Protein AF-Q64AR7-F1 (afdb_monomer)

Solvent-accessible surface area (backbone atoms only — not comparable to full-atom values): 5327 Å² total; per-residue (Å²): 141,78,90,87,80,87,72,69,83,64,55,61,50,52,51,61,67,69,51,92,60,101,73,86,87,89,88,74,64,86,89,70,36,63,59,77,61,40,52,43,53,44,55,42,40,41,39,76,72,66,63,40,58,70,91,81,60,87,86,87,59,93,47,71,67,57,40,53,53,50,52,53,53,42,48,62,70,68,74,107

Radius of gyration: 14.77 Å; Cα contacts (8 Å, |Δi|>4): 37; chains: 1; bounding box: 29×38×41 Å

pLDDT: mean 86.87, std 17.2, range [35.69, 98.19]

InterPro domains:
  IPR014016 UvrD-like helicase, AT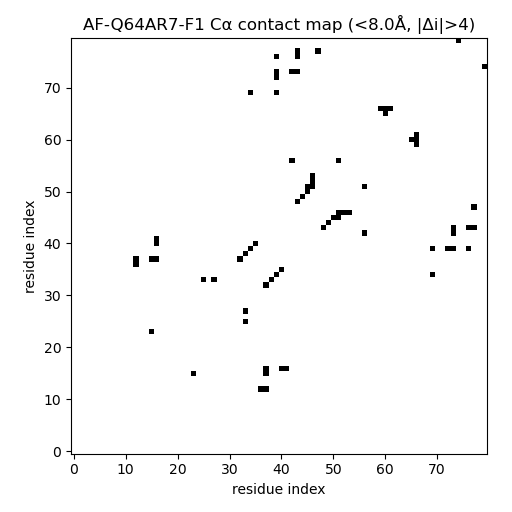P-binding domain [PF00580] (11-77)
  IPR027417 P-loop containing nucleoside triphosphate hydrolase [G3DSA:3.40.50.300] (14-77)
  IPR027417 P-loop containing nucleoside triphosphate hydrolase [SSF52540] (19-77)

Organism: Uncultured archaeon GZfos26G2 (NCBI:txid3386331)

Foldseek 3Di:
DDDDDDPPLPPPLVCLLPDPDPDDDDDDDPPSCCLNSHVLVNLLCCCPVVVDDNVVDDDDDDDPVVVVVSVVSNCVSHVD

Mean predicted aligned error: 6.85 Å

Nearest PDB structures (foldseek):
  1qhh-assembly1_A  TM=9.133E-01  e=2.457E-02  Geobacillus stearothermophilus

Secondary structure (DSSP, 8-state):
-----SSGGGHHHHHHHH---S-------TTS-IIIIIIHHHHHHHHHTS---GGG-----SSHHHHHHHHHHHHHHH--

Sequence (80 aa):
MKNVNNQQNNNDYNKILLANAEKICVIAGAGSGKTTKVLIPKAKQLIEVDEIEPNKILLLSFSRLSAIDLQRKIKKSVFV

Structure (mmCIF, N/CA/C/O backbone):
data_AF-Q64AR7-F1
#
_entry.id   AF-Q64AR7-F1
#
loop_
_atom_site.group_PDB
_atom_site.id
_atom_site.type_symbol
_atom_site.label_atom_id
_atom_site.label_alt_id
_atom_site.label_comp_id
_atom_site.label_asym_id
_atom_site.label_entity_id
_atom_site.label_seq_id
_atom_site.pdbx_PDB_ins_code
_atom_site.Cartn_x
_atom_site.Cartn_y
_atom_site.Cartn_z
_atom_site.occupancy
_atom_site.B_iso_or_equiv
_atom_site.auth_seq_id
_atom_site.auth_comp_id
_atom_site.auth_asym_id
_atom_site.auth_atom_id
_atom_site.pdbx_PDB_model_num
ATOM 1 N N . MET A 1 1 ? -5.853 31.012 -28.631 1.00 38.78 1 MET A N 1
ATOM 2 C CA . MET A 1 1 ? -5.109 29.788 -28.257 1.00 38.78 1 MET A CA 1
ATOM 3 C C . MET A 1 1 ? -4.959 29.766 -26.739 1.00 38.78 1 MET A C 1
ATOM 5 O O . MET A 1 1 ? -4.313 30.655 -26.205 1.00 38.78 1 MET A O 1
ATOM 9 N N . LYS A 1 2 ? -5.632 28.849 -26.031 1.00 35.69 2 LYS A N 1
ATOM 10 C CA . LYS A 1 2 ? -5.490 28.668 -24.573 1.00 35.69 2 LYS A CA 1
ATOM 11 C C . LYS A 1 2 ? -4.711 27.371 -24.342 1.00 35.69 2 LYS A C 1
ATOM 13 O O . LYS A 1 2 ? -5.076 26.354 -24.918 1.00 35.69 2 LYS A O 1
ATOM 18 N N . ASN A 1 3 ? -3.636 27.425 -23.556 1.00 39.47 3 ASN A N 1
ATOM 19 C CA . ASN A 1 3 ? -2.799 26.271 -23.214 1.00 39.47 3 ASN A CA 1
ATOM 20 C C . ASN A 1 3 ? -3.582 25.289 -22.325 1.00 39.47 3 ASN A C 1
ATOM 22 O O . ASN A 1 3 ? -3.744 25.507 -21.126 1.00 39.47 3 ASN A O 1
ATOM 26 N N . VAL A 1 4 ? -4.070 24.211 -22.937 1.00 50.75 4 VAL A N 1
ATOM 27 C CA . VAL A 1 4 ? -4.777 23.091 -22.303 1.00 50.75 4 VAL A CA 1
ATOM 28 C C . VAL A 1 4 ? -3.750 22.024 -21.931 1.00 50.75 4 VAL A C 1
ATOM 30 O O . VAL A 1 4 ? -3.590 21.104 -22.710 1.00 50.75 4 VAL A O 1
ATOM 33 N N . ASN A 1 5 ? -3.003 22.136 -20.822 1.00 45.44 5 ASN A N 1
ATOM 34 C CA . ASN A 1 5 ? -2.066 21.052 -20.442 1.00 45.44 5 ASN A CA 1
ATOM 35 C C . ASN A 1 5 ? -1.727 20.887 -18.943 1.00 45.44 5 ASN A C 1
ATOM 37 O O . ASN A 1 5 ? -0.807 20.146 -18.625 1.00 45.44 5 ASN A O 1
ATOM 41 N N . ASN A 1 6 ? -2.475 21.476 -17.997 1.00 42.50 6 ASN A N 1
ATOM 42 C CA . ASN A 1 6 ? -2.154 21.333 -16.558 1.00 42.50 6 ASN A CA 1
ATOM 43 C C . ASN A 1 6 ? -3.216 20.629 -15.685 1.00 42.50 6 ASN A C 1
ATOM 45 O O . ASN A 1 6 ? -3.071 20.617 -14.468 1.00 42.50 6 ASN A O 1
ATOM 49 N N . GLN A 1 7 ? -4.257 20.006 -16.256 1.00 46.78 7 GLN A N 1
ATOM 50 C CA . GLN A 1 7 ? -5.299 19.312 -15.466 1.00 46.78 7 GLN A CA 1
ATOM 51 C C . GLN A 1 7 ? -5.370 17.783 -15.646 1.00 46.78 7 GLN A C 1
ATOM 53 O O . GLN A 1 7 ? -6.132 17.127 -14.943 1.00 46.78 7 GLN A O 1
ATOM 58 N N . GLN A 1 8 ? -4.567 17.176 -16.527 1.00 45.16 8 GLN A N 1
ATOM 59 C CA . GLN A 1 8 ? -4.682 15.736 -16.818 1.00 45.16 8 GLN A CA 1
ATOM 60 C C . GLN A 1 8 ? -4.101 14.812 -15.725 1.00 45.16 8 GLN A C 1
ATOM 62 O O . GLN A 1 8 ? -4.604 13.709 -15.536 1.00 45.16 8 GLN A O 1
ATOM 67 N N . ASN A 1 9 ? -3.123 15.261 -14.929 1.00 47.53 9 ASN A N 1
ATOM 68 C CA . ASN A 1 9 ? -2.345 14.368 -14.050 1.00 47.53 9 ASN A CA 1
ATOM 69 C C . ASN A 1 9 ? -3.046 13.905 -12.756 1.00 47.53 9 ASN A C 1
ATOM 71 O O . ASN A 1 9 ? -2.558 12.982 -12.107 1.00 47.53 9 ASN A O 1
ATOM 75 N N . ASN A 1 10 ? -4.168 14.514 -12.355 1.00 53.16 10 ASN A N 1
ATOM 76 C CA . ASN A 1 10 ? -4.893 14.111 -11.138 1.00 53.16 10 ASN A CA 1
ATOM 77 C C . ASN A 1 10 ? -5.987 13.067 -11.401 1.00 53.16 10 ASN A C 1
ATOM 79 O O . ASN A 1 10 ? -6.440 12.404 -10.468 1.00 53.16 10 ASN A O 1
ATOM 83 N N . ASN A 1 11 ? -6.410 12.897 -12.654 1.00 65.25 11 ASN A N 1
ATOM 84 C CA . ASN A 1 11 ? -7.592 12.095 -12.955 1.00 65.25 11 ASN A CA 1
ATOM 85 C C . ASN A 1 11 ? -7.300 10.591 -12.952 1.00 65.25 11 ASN A C 1
ATOM 87 O O . ASN A 1 11 ? -8.178 9.811 -12.597 1.00 65.25 11 ASN A O 1
ATOM 91 N N . ASP A 1 12 ? -6.084 10.168 -13.292 1.00 83.06 12 ASP A N 1
ATOM 92 C CA . ASP A 1 12 ? -5.807 8.741 -13.481 1.00 83.06 12 ASP A CA 1
ATOM 93 C C . ASP A 1 12 ? -5.597 7.986 -12.163 1.00 83.06 12 ASP A C 1
ATOM 95 O O . ASP A 1 12 ? -6.094 6.873 -12.017 1.00 83.06 12 ASP A O 1
ATOM 99 N N . TYR A 1 13 ? -4.975 8.602 -11.150 1.00 89.25 13 TYR A N 1
ATOM 100 C CA . TYR A 1 13 ? -4.849 7.980 -9.824 1.00 89.25 13 TYR A CA 1
ATOM 101 C C . TYR A 1 13 ? -6.206 7.831 -9.129 1.00 89.25 13 TYR A C 1
ATOM 103 O O . TYR A 1 13 ? -6.498 6.776 -8.572 1.00 89.25 13 TYR A O 1
ATOM 111 N N . ASN A 1 14 ? -7.063 8.853 -9.213 1.00 89.06 14 ASN A N 1
ATOM 112 C CA . ASN A 1 14 ? -8.405 8.808 -8.630 1.00 89.06 14 ASN A CA 1
ATOM 113 C C . ASN A 1 14 ? -9.270 7.725 -9.282 1.00 89.06 14 ASN A C 1
ATOM 115 O O . ASN A 1 14 ? -9.959 6.999 -8.571 1.00 89.06 14 ASN A O 1
ATOM 119 N N . LYS A 1 15 ? -9.179 7.549 -10.608 1.00 90.62 15 LYS A N 1
ATOM 120 C CA . LYS A 1 15 ? -9.839 6.428 -11.297 1.00 90.62 15 LYS A CA 1
ATOM 121 C C . LYS A 1 15 ? -9.399 5.078 -10.735 1.00 90.62 15 LYS A C 1
ATOM 123 O O . LYS A 1 15 ? -10.243 4.213 -10.554 1.00 90.62 15 LYS A O 1
ATOM 128 N N . ILE A 1 16 ? -8.108 4.900 -10.439 1.00 91.69 16 ILE A N 1
ATOM 129 C CA . ILE A 1 16 ? -7.589 3.648 -9.866 1.00 91.69 16 ILE A CA 1
ATOM 130 C C . ILE A 1 16 ? -8.127 3.424 -8.444 1.00 91.69 16 ILE A C 1
ATOM 132 O O . ILE A 1 16 ? -8.510 2.308 -8.107 1.00 91.69 16 ILE A O 1
ATOM 136 N N . LEU A 1 17 ? -8.169 4.464 -7.607 1.00 91.81 17 LEU A N 1
ATOM 137 C CA . LEU A 1 17 ? -8.638 4.346 -6.219 1.00 91.81 17 LEU A CA 1
ATOM 138 C C . LEU A 1 17 ? -10.142 4.047 -6.134 1.00 91.81 17 LEU A C 1
ATOM 140 O O . LEU A 1 17 ? -10.555 3.212 -5.325 1.00 91.81 17 LEU A O 1
ATOM 144 N N . LEU A 1 18 ? -10.928 4.673 -7.016 1.00 90.38 18 LEU A N 1
ATOM 145 C CA . LEU A 1 18 ? -12.381 4.513 -7.125 1.00 90.38 18 LEU A CA 1
ATOM 146 C C . LEU A 1 18 ? -12.807 3.302 -7.970 1.00 90.38 18 LEU A C 1
ATOM 148 O O . LEU A 1 18 ? -14.000 3.019 -8.065 1.00 90.38 18 LEU A O 1
ATOM 152 N N . ALA A 1 19 ? -11.868 2.600 -8.608 1.00 91.19 19 ALA A N 1
ATOM 153 C CA . ALA A 1 19 ? -12.192 1.450 -9.439 1.00 91.19 19 ALA A CA 1
ATOM 154 C C . ALA A 1 19 ? -12.816 0.335 -8.591 1.00 91.19 19 ALA A C 1
ATOM 156 O O . ALA A 1 19 ? -12.186 -0.201 -7.678 1.00 91.19 19 ALA A O 1
ATOM 157 N N . ASN A 1 20 ? -14.046 -0.043 -8.939 1.00 87.75 20 ASN A N 1
ATOM 158 C CA . ASN A 1 20 ? -14.739 -1.186 -8.359 1.00 87.75 20 ASN A CA 1
ATOM 159 C C . ASN A 1 20 ? -14.429 -2.449 -9.176 1.00 87.75 20 ASN A C 1
ATOM 161 O O . ASN A 1 20 ? -15.243 -2.905 -9.978 1.00 87.75 20 ASN A O 1
ATOM 165 N N . ALA A 1 21 ? -13.207 -2.960 -9.035 1.00 90.56 21 ALA A N 1
ATOM 166 C CA . ALA A 1 21 ? -12.758 -4.186 -9.683 1.00 90.56 21 ALA A CA 1
ATOM 167 C C . ALA A 1 21 ? -12.113 -5.116 -8.654 1.00 90.56 21 ALA A C 1
ATOM 169 O O . ALA A 1 21 ? -11.346 -4.667 -7.805 1.00 90.56 21 ALA A O 1
ATOM 170 N N . GLU A 1 22 ? -12.372 -6.421 -8.772 1.00 90.81 22 GLU A N 1
ATOM 171 C CA . GLU A 1 22 ? -11.780 -7.441 -7.892 1.00 90.81 22 GLU A CA 1
ATOM 172 C C . GLU A 1 22 ? -10.243 -7.469 -7.999 1.00 90.81 22 GLU A C 1
ATOM 174 O O . GLU A 1 22 ? -9.538 -7.734 -7.028 1.00 90.81 22 GLU A O 1
ATOM 179 N N . LYS A 1 23 ? -9.709 -7.179 -9.193 1.00 94.38 23 LYS A N 1
ATOM 180 C CA . LYS A 1 23 ? -8.274 -7.183 -9.489 1.00 94.38 23 LYS A CA 1
ATOM 181 C C . LYS A 1 23 ? -7.908 -5.929 -10.277 1.00 94.38 23 LYS A C 1
ATOM 183 O O . LYS A 1 23 ? -8.542 -5.615 -11.282 1.00 94.38 23 LYS A O 1
ATOM 188 N N . ILE A 1 24 ? -6.852 -5.239 -9.848 1.00 94.00 24 ILE A N 1
ATOM 189 C CA . ILE A 1 24 ? -6.351 -4.018 -10.490 1.00 94.00 24 ILE A CA 1
ATOM 190 C C . ILE A 1 24 ? -4.862 -4.196 -10.797 1.00 94.00 24 ILE A C 1
ATOM 192 O O . ILE A 1 24 ? -4.067 -4.470 -9.901 1.00 94.00 24 ILE A O 1
ATOM 196 N N . CYS A 1 25 ? -4.478 -4.001 -12.060 1.00 94.94 25 CYS A N 1
ATOM 197 C CA . CYS A 1 25 ? -3.083 -3.962 -12.496 1.00 94.94 25 CYS A CA 1
ATOM 198 C C . CYS A 1 25 ? -2.725 -2.541 -12.944 1.00 94.94 25 CYS A C 1
ATOM 200 O O . CYS A 1 25 ? -3.376 -1.984 -13.826 1.00 94.94 25 CYS A O 1
ATOM 202 N N . VAL A 1 26 ? -1.692 -1.949 -12.339 1.00 93.25 26 VAL A N 1
ATOM 203 C CA . VAL A 1 26 ? -1.260 -0.576 -12.636 1.00 93.25 26 VAL A CA 1
ATOM 204 C C . VAL A 1 26 ? 0.079 -0.602 -13.362 1.00 93.25 26 VAL A C 1
ATOM 206 O O . VAL A 1 26 ? 1.118 -0.881 -12.762 1.00 93.25 26 VAL A O 1
ATOM 209 N N . ILE A 1 27 ? 0.056 -0.259 -14.650 1.00 93.94 27 ILE A N 1
ATOM 210 C CA . ILE A 1 27 ? 1.243 -0.177 -15.507 1.00 93.94 27 ILE A CA 1
ATOM 211 C C . ILE A 1 27 ? 1.580 1.297 -15.725 1.00 93.94 27 ILE A C 1
ATOM 213 O O . ILE A 1 27 ? 0.786 2.053 -16.273 1.00 93.94 27 ILE A O 1
ATOM 217 N N . ALA A 1 28 ? 2.763 1.713 -15.274 1.00 92.75 28 ALA A N 1
ATOM 218 C CA . ALA A 1 28 ? 3.225 3.091 -15.404 1.00 92.75 28 ALA A CA 1
ATOM 219 C C . ALA A 1 28 ? 4.757 3.164 -15.375 1.00 92.75 28 ALA A C 1
ATOM 221 O O . ALA A 1 28 ? 5.413 2.328 -14.740 1.00 92.75 28 ALA A O 1
ATOM 222 N N . GLY A 1 29 ? 5.323 4.206 -15.992 1.00 94.19 29 GLY A N 1
ATOM 223 C CA . GLY A 1 29 ? 6.772 4.426 -16.081 1.00 94.19 29 GLY A CA 1
ATOM 224 C C . GLY A 1 29 ? 7.483 4.524 -14.724 1.00 94.19 29 GLY A C 1
ATOM 225 O O . GLY A 1 29 ? 6.852 4.626 -13.664 1.00 94.19 29 GLY A O 1
ATOM 226 N N . ALA A 1 30 ? 8.816 4.478 -14.720 1.00 93.62 30 ALA A N 1
ATOM 227 C CA . ALA A 1 30 ? 9.599 4.729 -13.508 1.00 93.62 30 ALA A CA 1
ATOM 228 C C . ALA A 1 30 ? 9.288 6.130 -12.941 1.00 93.62 30 ALA A C 1
ATOM 230 O O . ALA A 1 30 ? 8.968 7.049 -13.686 1.00 93.62 30 ALA A O 1
ATOM 231 N N . GLY A 1 31 ? 9.300 6.290 -11.615 1.00 91.31 31 GLY A N 1
ATOM 232 C CA . GLY A 1 31 ? 9.030 7.588 -10.975 1.00 91.31 31 GLY A CA 1
ATOM 233 C C . GLY A 1 31 ? 7.576 8.090 -11.023 1.00 91.31 31 GLY A C 1
ATOM 234 O O . GLY A 1 31 ? 7.262 9.061 -10.347 1.00 91.31 31 GLY A O 1
ATOM 235 N N . SER A 1 32 ? 6.655 7.400 -11.704 1.00 93.19 32 SER A N 1
ATOM 236 C CA . SER A 1 32 ? 5.221 7.760 -11.813 1.00 93.19 32 SER A CA 1
ATOM 237 C C . SER A 1 32 ? 4.413 7.718 -10.505 1.00 93.19 32 SER A C 1
ATOM 239 O O . SER A 1 32 ? 3.197 7.845 -10.517 1.00 93.19 32 SER A O 1
ATOM 241 N N . GLY A 1 33 ? 5.043 7.485 -9.354 1.00 92.31 33 GLY A N 1
ATOM 242 C CA . GLY A 1 33 ? 4.339 7.510 -8.073 1.00 92.31 33 GLY A CA 1
ATOM 243 C C . GLY A 1 33 ? 3.456 6.292 -7.780 1.00 92.31 33 GLY A C 1
ATOM 244 O O . GLY A 1 33 ? 2.642 6.376 -6.873 1.00 92.31 33 GLY A O 1
ATOM 245 N N . LYS A 1 34 ? 3.631 5.141 -8.450 1.00 94.56 34 LYS A N 1
ATOM 246 C CA . LYS A 1 34 ? 2.887 3.888 -8.156 1.00 94.56 34 LYS A CA 1
ATOM 247 C C . LYS A 1 34 ? 2.740 3.607 -6.653 1.00 94.56 34 LYS A C 1
ATOM 249 O O . LYS A 1 34 ? 1.647 3.369 -6.154 1.00 94.56 34 LYS A O 1
ATOM 254 N N . THR A 1 35 ? 3.833 3.696 -5.901 1.00 95.44 35 THR A N 1
ATOM 255 C CA . THR A 1 35 ? 3.801 3.452 -4.454 1.00 95.44 35 THR A CA 1
ATOM 256 C C . THR A 1 35 ? 3.125 4.592 -3.685 1.00 95.44 35 THR A C 1
ATOM 258 O O . THR A 1 35 ? 2.279 4.340 -2.836 1.00 95.44 35 THR A O 1
ATOM 261 N N . THR A 1 36 ? 3.488 5.847 -3.965 1.00 94.50 36 THR A N 1
ATOM 262 C CA . THR A 1 36 ? 3.100 7.023 -3.159 1.00 94.50 36 THR A CA 1
ATOM 263 C C . THR A 1 36 ? 1.739 7.614 -3.512 1.00 94.50 36 THR A C 1
ATOM 265 O O . THR A 1 36 ? 1.109 8.220 -2.653 1.00 94.50 36 THR A O 1
ATOM 268 N N . LYS A 1 37 ? 1.292 7.458 -4.757 1.00 94.31 37 LYS A N 1
ATOM 269 C CA . LYS A 1 37 ? 0.041 8.004 -5.298 1.00 94.31 37 LYS A CA 1
ATOM 270 C C . LYS A 1 37 ? -1.042 6.946 -5.503 1.00 94.31 37 LYS A C 1
ATOM 272 O O . LYS A 1 37 ? -2.196 7.326 -5.637 1.00 94.31 37 LYS A O 1
ATOM 277 N N . VAL A 1 38 ? -0.694 5.654 -5.500 1.00 94.69 38 VAL A N 1
ATOM 278 C CA . VAL A 1 38 ? -1.674 4.561 -5.648 1.00 94.69 38 VAL A CA 1
ATOM 279 C C . VAL A 1 38 ? -1.654 3.609 -4.460 1.00 94.69 38 VAL A C 1
ATOM 281 O O . VAL A 1 38 ? -2.638 3.540 -3.734 1.00 94.69 38 VAL A O 1
ATOM 284 N N . LEU A 1 39 ? -0.547 2.896 -4.226 1.00 95.44 39 LEU A N 1
ATOM 285 C CA . LEU A 1 39 ? -0.524 1.799 -3.249 1.00 95.44 39 LEU A CA 1
ATOM 286 C C . LEU A 1 39 ? -0.796 2.276 -1.812 1.00 95.44 39 LEU A C 1
ATOM 288 O O . LEU A 1 39 ? -1.610 1.683 -1.112 1.00 95.44 39 LEU A O 1
ATOM 292 N N . ILE A 1 40 ? -0.143 3.363 -1.386 1.00 95.88 40 ILE A N 1
ATOM 293 C CA . ILE A 1 40 ? -0.331 3.937 -0.045 1.00 95.88 40 ILE A CA 1
ATOM 294 C C . ILE A 1 40 ? -1.750 4.496 0.141 1.00 95.88 40 ILE A C 1
ATOM 296 O O . ILE A 1 40 ? -2.400 4.092 1.105 1.00 95.88 40 ILE A O 1
ATOM 300 N N . PRO A 1 41 ? -2.276 5.350 -0.761 1.00 95.06 41 PRO A N 1
ATOM 301 C CA . PRO A 1 41 ? -3.662 5.802 -0.669 1.00 95.06 41 PRO A CA 1
ATOM 302 C C . PRO A 1 41 ? -4.684 4.664 -0.695 1.00 95.06 41 PRO A C 1
ATOM 304 O O . PRO A 1 41 ? -5.651 4.727 0.054 1.00 95.06 41 PRO A O 1
ATOM 307 N N . LYS A 1 42 ? -4.463 3.601 -1.484 1.00 94.75 42 LYS A N 1
ATOM 308 C CA . LYS A 1 42 ? -5.385 2.458 -1.518 1.00 94.75 42 LYS A CA 1
ATOM 309 C C . LYS A 1 42 ? -5.398 1.699 -0.195 1.00 94.75 42 LYS A C 1
ATOM 311 O O . LYS A 1 42 ? -6.467 1.390 0.307 1.00 94.75 42 LYS A O 1
ATOM 316 N N . ALA A 1 43 ? -4.233 1.448 0.398 1.00 95.62 43 ALA A N 1
ATOM 317 C CA . ALA A 1 43 ? -4.155 0.833 1.721 1.00 95.62 43 ALA A CA 1
ATOM 318 C C . ALA A 1 43 ? -4.797 1.713 2.810 1.00 95.62 43 ALA A C 1
ATOM 320 O O . ALA A 1 43 ? -5.507 1.192 3.662 1.00 95.62 43 ALA A O 1
ATOM 321 N N . LYS A 1 44 ? -4.603 3.040 2.758 1.00 95.44 44 LYS A N 1
ATOM 322 C CA . LYS A 1 44 ? -5.284 3.988 3.656 1.00 95.44 44 LYS A CA 1
ATOM 323 C C . LYS A 1 44 ? -6.806 3.939 3.478 1.00 95.44 44 LYS A C 1
ATOM 325 O O . LYS A 1 44 ? -7.508 3.853 4.472 1.00 95.44 44 LYS A O 1
ATOM 330 N N . GLN A 1 45 ? -7.302 3.933 2.238 1.00 94.31 45 GLN A N 1
ATOM 331 C CA . GLN A 1 45 ? -8.731 3.811 1.931 1.00 94.31 45 GLN A CA 1
ATOM 332 C C . GLN A 1 45 ? -9.322 2.514 2.497 1.00 94.31 45 GLN A C 1
ATOM 334 O O . GLN A 1 45 ? -10.336 2.575 3.181 1.00 94.31 45 GLN A O 1
ATOM 339 N N . LEU A 1 46 ? -8.656 1.372 2.283 1.00 94.69 46 LEU A N 1
ATOM 340 C CA . LEU A 1 46 ? -9.117 0.083 2.809 1.00 94.69 46 LEU A CA 1
ATOM 341 C C . LEU A 1 46 ? -9.258 0.104 4.339 1.00 94.69 46 LEU A C 1
ATOM 343 O O . LEU A 1 46 ? -10.182 -0.493 4.870 1.00 94.69 46 LEU A O 1
ATOM 347 N N . ILE A 1 47 ? -8.358 0.796 5.043 1.00 95.44 47 ILE A N 1
ATOM 348 C CA . ILE 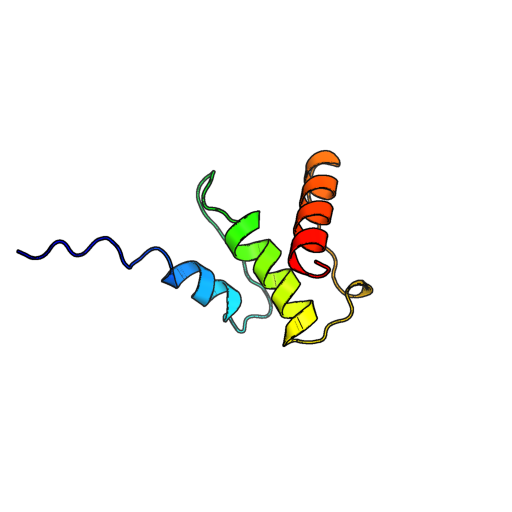A 1 47 ? -8.365 0.856 6.512 1.00 95.44 47 ILE A CA 1
ATOM 3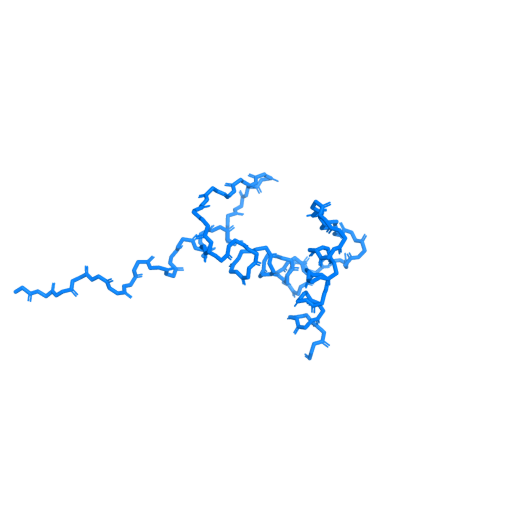49 C C . ILE A 1 47 ? -9.366 1.891 7.040 1.00 95.44 47 ILE A C 1
ATOM 351 O O . ILE A 1 47 ? -10.121 1.595 7.956 1.00 95.44 47 ILE A O 1
ATOM 355 N N . GLU A 1 48 ? -9.342 3.114 6.509 1.00 94.81 48 GLU A N 1
ATOM 356 C CA . GLU A 1 48 ? -10.071 4.255 7.085 1.00 94.81 48 GLU A CA 1
ATOM 357 C C . GLU A 1 48 ? -11.477 4.438 6.514 1.00 94.81 48 GLU A C 1
ATOM 359 O O . GLU A 1 48 ? -12.339 4.978 7.198 1.00 94.81 48 GLU A O 1
ATOM 364 N N . VAL A 1 49 ? -11.696 4.051 5.255 1.00 93.56 49 VAL A N 1
ATOM 365 C CA . VAL A 1 49 ? -12.978 4.241 4.557 1.00 93.56 49 VAL A CA 1
ATOM 366 C C . VAL A 1 49 ? -13.745 2.931 4.497 1.00 93.56 49 VAL A C 1
ATOM 368 O O . VAL A 1 49 ? -14.931 2.904 4.801 1.00 93.56 49 VAL A O 1
ATOM 371 N N . ASP A 1 50 ? -13.059 1.849 4.129 1.00 94.12 50 ASP A N 1
ATOM 372 C CA . ASP A 1 50 ? -13.675 0.526 4.005 1.00 94.12 50 ASP A CA 1
ATOM 373 C C . ASP A 1 50 ? -13.640 -0.260 5.339 1.00 94.12 50 ASP A C 1
ATOM 375 O O . ASP A 1 50 ? -14.100 -1.399 5.391 1.00 94.12 50 ASP A O 1
ATOM 379 N N . GLU A 1 51 ? -13.090 0.341 6.407 1.00 96.12 51 GLU A N 1
ATOM 380 C CA . GLU A 1 51 ? -13.008 -0.192 7.782 1.00 96.12 51 GLU A CA 1
ATOM 381 C C . GLU A 1 51 ? -12.405 -1.608 7.882 1.00 96.12 51 GLU A C 1
ATOM 383 O O . GLU A 1 51 ? -12.708 -2.395 8.784 1.00 96.12 51 GLU A O 1
ATOM 388 N N . ILE A 1 52 ? -11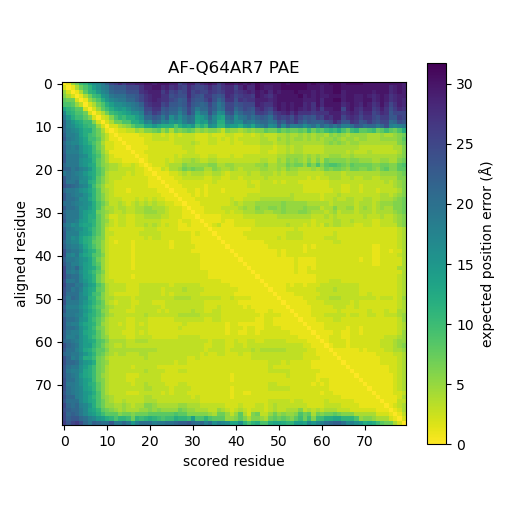.508 -1.958 6.956 1.00 96.75 52 ILE A N 1
ATOM 389 C CA . ILE A 1 52 ? -10.829 -3.251 6.953 1.00 96.75 52 ILE A CA 1
ATOM 390 C C . ILE A 1 52 ? -9.702 -3.229 7.982 1.00 96.75 52 ILE A C 1
ATOM 392 O O . ILE A 1 52 ? -8.766 -2.430 7.911 1.00 96.75 52 ILE A O 1
ATOM 396 N N . GLU A 1 53 ? -9.752 -4.180 8.914 1.00 96.44 53 GLU A N 1
ATOM 397 C CA . GLU A 1 53 ? -8.708 -4.348 9.921 1.00 96.44 53 GLU A CA 1
ATOM 398 C C . GLU A 1 53 ? -7.325 -4.535 9.257 1.00 96.44 53 GLU A C 1
ATOM 400 O O . GLU A 1 53 ? -7.172 -5.385 8.372 1.00 96.44 53 GLU A O 1
ATOM 405 N N . PRO A 1 54 ? -6.276 -3.805 9.689 1.00 95.00 54 PRO A N 1
ATOM 406 C CA . PRO A 1 54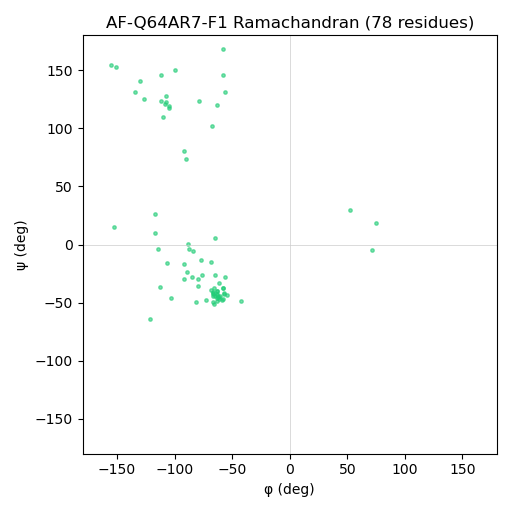 ? -4.964 -3.862 9.041 1.00 95.00 54 PRO A CA 1
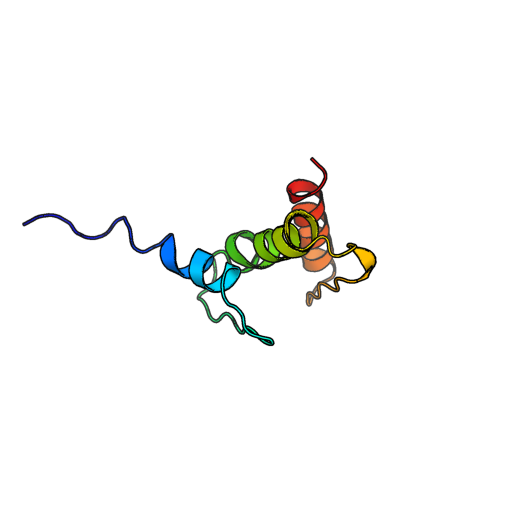ATOM 407 C C . PRO A 1 54 ? -4.340 -5.264 8.957 1.00 95.00 54 PRO A C 1
ATOM 409 O O . P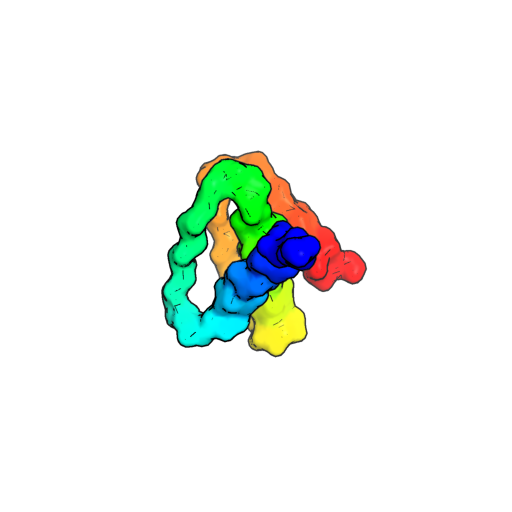RO A 1 54 ? -3.573 -5.543 8.040 1.00 95.00 54 PRO A O 1
ATOM 412 N N . ASN A 1 55 ? -4.665 -6.160 9.892 1.00 96.19 55 ASN A N 1
ATOM 413 C CA . ASN A 1 55 ? -4.201 -7.554 9.906 1.00 96.19 55 ASN A CA 1
ATOM 414 C C . ASN A 1 55 ? -4.795 -8.417 8.772 1.00 96.19 55 ASN A C 1
ATOM 416 O O . ASN A 1 55 ? -4.255 -9.485 8.490 1.00 96.19 55 ASN A O 1
ATOM 420 N N . LYS A 1 56 ? -5.863 -7.961 8.106 1.00 97.81 56 LYS A N 1
ATOM 421 C CA . LYS A 1 56 ? -6.460 -8.597 6.920 1.00 97.81 56 LYS A CA 1
ATOM 422 C C . LYS A 1 56 ? -5.818 -8.130 5.608 1.00 97.81 56 LYS A C 1
ATOM 424 O O . LYS A 1 56 ? -6.161 -8.649 4.548 1.00 97.81 56 LYS A O 1
ATOM 429 N N . ILE A 1 57 ? -4.887 -7.172 5.655 1.00 96.06 57 ILE A N 1
ATOM 430 C CA . ILE A 1 57 ? -4.254 -6.574 4.474 1.00 96.06 57 ILE A CA 1
ATOM 431 C C . ILE A 1 57 ? -2.800 -7.045 4.365 1.00 96.06 57 ILE A C 1
ATOM 433 O O . ILE A 1 57 ? -1.973 -6.777 5.235 1.00 96.06 57 ILE A O 1
ATOM 437 N N . LEU A 1 58 ? -2.460 -7.695 3.248 1.00 96.75 58 LEU A N 1
ATOM 438 C CA . LEU A 1 58 ? -1.094 -8.118 2.939 1.00 96.75 58 LEU A CA 1
ATOM 439 C C . LEU A 1 58 ? -0.471 -7.217 1.864 1.00 96.75 58 LEU A C 1
ATOM 441 O O . LEU A 1 58 ? -0.932 -7.176 0.725 1.00 96.75 58 LEU A O 1
ATOM 445 N N . LEU A 1 59 ? 0.622 -6.536 2.213 1.00 95.62 59 LEU A N 1
ATOM 446 C CA . LEU A 1 59 ? 1.439 -5.762 1.276 1.00 95.62 59 LEU A CA 1
ATOM 447 C C . LEU A 1 59 ? 2.766 -6.481 1.026 1.00 95.62 59 LEU A C 1
ATOM 449 O O . LEU A 1 59 ? 3.533 -6.719 1.958 1.00 95.62 59 LEU A O 1
ATOM 453 N N . LEU A 1 60 ? 3.055 -6.789 -0.239 1.00 96.31 60 LEU A N 1
ATOM 454 C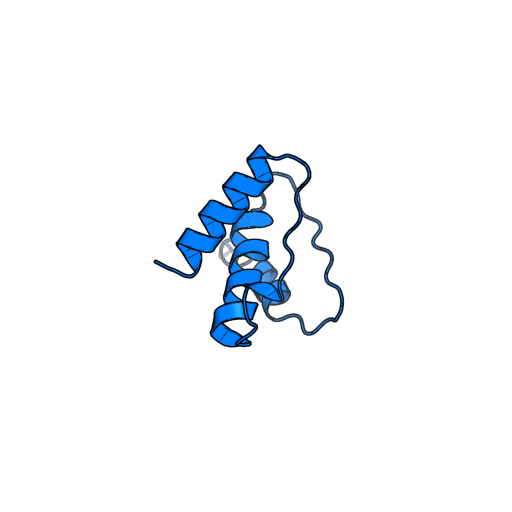 CA . LEU A 1 60 ? 4.271 -7.491 -0.652 1.00 96.31 60 LEU A CA 1
ATOM 455 C C . LEU A 1 60 ? 5.203 -6.574 -1.446 1.00 96.31 60 LEU A C 1
ATOM 457 O O . LEU A 1 60 ? 4.774 -5.706 -2.203 1.00 96.31 60 LEU A O 1
ATOM 461 N N . SER A 1 61 ? 6.503 -6.791 -1.275 1.00 95.94 61 SER A N 1
ATOM 462 C CA . SER A 1 61 ? 7.561 -6.114 -2.018 1.00 95.94 61 SER A CA 1
ATOM 463 C C . SER A 1 61 ? 8.773 -7.038 -2.130 1.00 95.94 61 SER A C 1
ATOM 465 O O . SER A 1 61 ? 8.990 -7.878 -1.263 1.00 95.94 61 SER A O 1
ATOM 467 N N . PHE A 1 62 ? 9.577 -6.867 -3.181 1.00 96.81 62 PHE A N 1
ATOM 468 C CA . PHE A 1 62 ? 10.689 -7.769 -3.490 1.00 96.81 62 PHE A CA 1
ATOM 469 C C . PHE A 1 62 ? 11.821 -7.733 -2.452 1.00 96.81 62 PHE A C 1
ATOM 471 O O . PHE A 1 62 ? 12.260 -8.773 -1.974 1.00 96.81 62 PHE A O 1
ATOM 478 N N . SER A 1 63 ? 12.305 -6.540 -2.089 1.00 97.56 63 SER A N 1
ATOM 479 C CA . SER A 1 63 ? 13.426 -6.404 -1.150 1.00 97.56 63 SER A CA 1
ATOM 480 C C . SER A 1 63 ? 12.964 -6.082 0.271 1.00 97.56 63 SER A C 1
ATOM 482 O O . SER A 1 63 ? 11.975 -5.368 0.473 1.00 97.56 63 SER A O 1
ATOM 484 N N . ARG A 1 64 ? 13.750 -6.524 1.264 1.00 97.75 64 ARG A N 1
ATOM 485 C CA . ARG A 1 64 ? 13.562 -6.165 2.680 1.00 97.75 64 ARG A CA 1
ATOM 486 C C . ARG A 1 64 ? 13.537 -4.649 2.885 1.00 97.75 64 ARG A C 1
ATOM 488 O O . ARG A 1 64 ? 12.688 -4.150 3.615 1.00 97.75 64 ARG A O 1
ATOM 495 N N . LEU A 1 65 ? 14.438 -3.915 2.229 1.00 98.19 65 LEU A N 1
ATOM 496 C CA . LEU A 1 65 ? 14.508 -2.454 2.341 1.00 98.19 65 LEU A CA 1
ATOM 497 C C . LEU A 1 65 ? 13.237 -1.785 1.809 1.00 98.19 65 LEU A C 1
ATOM 499 O O . LEU A 1 65 ? 12.686 -0.903 2.462 1.00 98.19 65 LEU A O 1
ATOM 503 N N . SER A 1 66 ? 12.728 -2.243 0.665 1.00 96.19 66 SER A N 1
ATOM 504 C CA . SER A 1 66 ? 11.484 -1.732 0.084 1.00 96.19 66 SER A CA 1
ATOM 505 C C . SER A 1 66 ? 10.266 -2.060 0.954 1.00 96.19 66 SER A C 1
ATOM 507 O O . SER A 1 66 ? 9.382 -1.219 1.095 1.00 96.19 66 SER A O 1
ATOM 509 N N . ALA A 1 67 ? 10.230 -3.240 1.582 1.00 97.19 67 ALA A N 1
ATOM 510 C CA . ALA A 1 67 ? 9.171 -3.608 2.522 1.00 97.19 67 ALA A CA 1
ATOM 511 C C . ALA A 1 67 ? 9.184 -2.725 3.785 1.00 97.19 67 ALA A C 1
ATOM 513 O O . ALA A 1 67 ? 8.136 -2.230 4.197 1.00 97.19 67 ALA A O 1
ATOM 514 N N . ILE A 1 68 ? 10.365 -2.465 4.361 1.00 97.31 68 ILE A N 1
ATOM 515 C CA . ILE A 1 68 ? 10.527 -1.561 5.513 1.00 97.31 68 ILE A CA 1
ATOM 516 C C . ILE A 1 68 ? 10.099 -0.133 5.147 1.00 97.31 68 ILE A C 1
ATOM 518 O O . ILE A 1 68 ? 9.366 0.510 5.901 1.00 97.31 68 ILE A O 1
ATOM 522 N N . ASP A 1 69 ? 10.514 0.367 3.980 1.00 96.62 69 ASP A N 1
ATOM 523 C CA . ASP A 1 69 ? 10.122 1.698 3.512 1.00 96.62 69 ASP A CA 1
ATOM 524 C C . ASP A 1 69 ? 8.606 1.808 3.282 1.00 96.62 69 ASP A C 1
ATOM 526 O O . ASP A 1 69 ? 7.990 2.791 3.704 1.00 96.62 69 ASP A O 1
ATOM 530 N N . LEU A 1 70 ? 7.986 0.784 2.684 1.00 96.06 70 LEU A N 1
ATOM 531 C CA . LEU A 1 70 ? 6.537 0.725 2.497 1.00 96.06 70 LEU A CA 1
ATOM 532 C C . LEU A 1 70 ? 5.802 0.724 3.843 1.00 96.06 70 LEU A C 1
ATOM 534 O O . LEU A 1 70 ? 4.895 1.533 4.037 1.00 96.06 70 LEU A O 1
ATOM 538 N N . GLN A 1 71 ? 6.235 -0.108 4.797 1.00 95.06 71 GLN A N 1
ATOM 539 C CA . GLN A 1 71 ? 5.659 -0.156 6.142 1.00 95.06 71 GLN A CA 1
ATOM 540 C C . GLN A 1 71 ? 5.735 1.211 6.833 1.00 95.06 71 GLN A C 1
ATOM 542 O O . GLN A 1 71 ? 4.744 1.683 7.390 1.00 95.06 71 GLN A O 1
ATOM 547 N N . ARG A 1 72 ? 6.896 1.875 6.777 1.00 95.94 72 ARG A N 1
ATOM 548 C CA . ARG A 1 72 ? 7.097 3.207 7.362 1.00 95.94 72 ARG A CA 1
ATOM 549 C C . ARG A 1 72 ? 6.158 4.245 6.745 1.00 95.94 72 ARG A C 1
ATOM 551 O O . ARG A 1 72 ? 5.571 5.040 7.474 1.00 95.94 72 ARG A O 1
ATOM 558 N N . LYS A 1 73 ? 6.006 4.245 5.417 1.00 95.75 73 LYS A N 1
ATOM 559 C CA 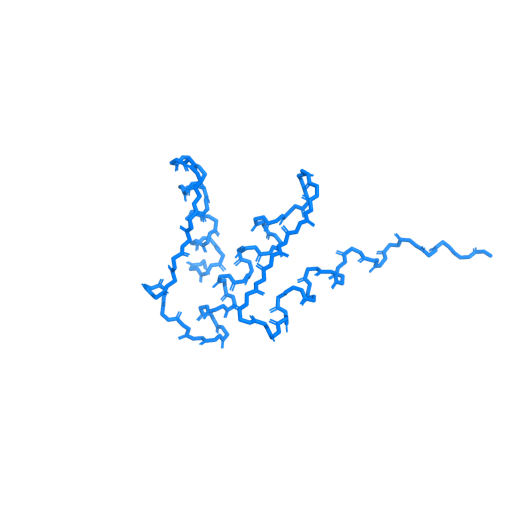. LYS A 1 73 ? 5.131 5.189 4.705 1.00 95.75 73 LYS A CA 1
ATOM 560 C C . LYS A 1 73 ? 3.651 4.964 5.017 1.00 95.75 73 LYS A C 1
ATOM 562 O O . LYS A 1 73 ? 2.945 5.944 5.223 1.00 95.75 73 LYS A O 1
ATOM 567 N N . ILE A 1 74 ? 3.202 3.710 5.098 1.00 94.31 74 ILE A N 1
ATOM 568 C CA . ILE A 1 74 ? 1.828 3.374 5.501 1.00 94.31 74 ILE A CA 1
ATOM 569 C C . ILE A 1 74 ? 1.566 3.822 6.932 1.00 94.31 74 ILE A C 1
ATOM 571 O O . ILE A 1 74 ? 0.595 4.532 7.172 1.00 94.31 74 ILE A O 1
ATOM 575 N N . LYS A 1 75 ? 2.467 3.494 7.868 1.00 92.94 75 LYS A N 1
ATOM 576 C CA . LYS A 1 75 ? 2.313 3.915 9.264 1.00 92.94 75 LYS A CA 1
ATOM 577 C C . LYS A 1 75 ? 2.205 5.432 9.390 1.00 92.94 75 LYS A C 1
ATOM 579 O O . LYS A 1 75 ? 1.326 5.919 10.086 1.00 92.94 75 LYS A O 1
ATOM 584 N N . LYS A 1 76 ? 3.037 6.165 8.641 1.00 94.69 76 LYS A N 1
ATOM 585 C CA . LYS A 1 76 ? 2.980 7.631 8.567 1.00 94.69 76 LYS A CA 1
ATOM 586 C C . LYS A 1 76 ? 1.682 8.160 7.928 1.00 94.69 76 LYS A C 1
ATOM 588 O O . LYS A 1 76 ? 1.304 9.298 8.154 1.00 94.69 76 LYS A O 1
ATOM 593 N N . SER A 1 77 ? 1.032 7.382 7.069 1.00 91.12 77 SER A N 1
ATOM 594 C CA . SER A 1 77 ? -0.165 7.823 6.350 1.00 91.12 77 SER A CA 1
ATOM 595 C C . SER A 1 77 ? -1.472 7.549 7.101 1.00 91.12 77 SER A C 1
ATOM 597 O O . SER A 1 77 ? -2.465 8.200 6.778 1.00 91.12 77 SER A O 1
ATOM 599 N N . VAL A 1 78 ? -1.476 6.575 8.019 1.00 85.81 78 VAL A N 1
ATOM 600 C CA . VAL A 1 78 ? -2.678 6.054 8.702 1.00 85.81 78 VAL A CA 1
ATOM 601 C C . VAL A 1 78 ? -2.691 6.378 10.201 1.00 85.81 78 VAL A C 1
ATOM 603 O O . VAL A 1 78 ? -3.745 6.655 10.750 1.00 85.81 78 VAL A O 1
ATOM 606 N N . PHE A 1 79 ? -1.537 6.356 10.877 1.00 76.69 79 PHE A N 1
ATOM 607 C CA . PHE A 1 79 ? -1.454 6.451 12.346 1.00 76.69 79 PHE A CA 1
ATOM 608 C C . PHE A 1 79 ? -0.714 7.706 12.837 1.00 76.69 79 PHE A C 1
ATOM 610 O O . PHE A 1 79 ? -0.077 7.663 13.890 1.00 76.69 79 PHE A O 1
ATOM 617 N N . VAL A 1 80 ? -0.710 8.780 12.039 1.00 57.75 80 VAL A N 1
ATOM 618 C CA . VAL A 1 80 ? -0.115 10.079 12.413 1.00 57.75 80 VAL A CA 1
ATOM 619 C C . VAL A 1 80 ? -1.164 10.985 13.016 1.00 57.75 80 VAL A C 1
ATOM 621 O O . VAL A 1 80 ? -2.260 11.051 12.422 1.00 57.75 80 VAL A O 1
#